Protein AF-X1LEY4-F1 (afdb_monomer)

Structure (mmCIF, N/CA/C/O backbone):
data_AF-X1LEY4-F1
#
_entry.id   AF-X1LEY4-F1
#
loop_
_atom_site.group_PDB
_atom_site.id
_atom_site.type_symbol
_atom_site.label_atom_id
_atom_site.label_alt_id
_atom_site.label_comp_id
_atom_site.label_asym_id
_atom_site.label_entity_id
_atom_site.label_seq_id
_atom_site.pdbx_PDB_ins_code
_atom_site.Cartn_x
_atom_site.Cartn_y
_atom_site.Cartn_z
_atom_site.occupancy
_atom_site.B_iso_or_equiv
_atom_site.auth_seq_id
_atom_site.auth_comp_id
_atom_site.auth_asym_id
_atom_site.auth_atom_id
_atom_site.pdbx_PDB_model_num
ATOM 1 N N . GLN A 1 1 ? -0.608 -16.534 -5.807 1.00 87.25 1 GLN A N 1
ATOM 2 C CA . GLN A 1 1 ? 0.686 -16.597 -5.087 1.00 87.25 1 GLN A CA 1
ATOM 3 C C . GLN A 1 1 ? 0.538 -15.988 -3.692 1.00 87.25 1 GLN A C 1
ATOM 5 O O . GLN A 1 1 ? -0.423 -15.260 -3.462 1.00 87.25 1 GLN A O 1
ATOM 10 N N . LYS A 1 2 ? 1.450 -16.298 -2.762 1.00 91.75 2 LYS A N 1
ATOM 11 C CA . LYS A 1 2 ? 1.625 -15.595 -1.477 1.00 91.75 2 LYS A CA 1
ATOM 12 C C . LYS A 1 2 ? 3.107 -15.234 -1.323 1.00 91.75 2 LYS A C 1
ATOM 14 O O . LYS A 1 2 ? 3.947 -15.965 -1.837 1.00 91.75 2 LYS A O 1
ATOM 19 N N . GLY A 1 3 ? 3.410 -14.144 -0.625 1.00 95.44 3 GLY A N 1
ATOM 20 C CA . GLY A 1 3 ? 4.779 -13.671 -0.417 1.00 95.44 3 GLY A CA 1
ATOM 21 C C . GLY A 1 3 ? 4.852 -12.557 0.624 1.00 95.44 3 GLY A C 1
ATOM 22 O O . GLY A 1 3 ? 3.819 -12.061 1.082 1.00 95.44 3 GLY A O 1
ATOM 23 N N . ARG A 1 4 ? 6.071 -12.190 1.029 1.00 96.69 4 ARG A N 1
ATOM 24 C CA . ARG A 1 4 ? 6.307 -11.038 1.913 1.00 96.69 4 ARG A CA 1
ATOM 25 C C . ARG A 1 4 ? 6.129 -9.742 1.113 1.00 96.69 4 ARG A C 1
ATOM 27 O O . ARG A 1 4 ? 6.448 -9.718 -0.071 1.00 96.69 4 ARG A O 1
ATOM 34 N N . GLY A 1 5 ? 5.639 -8.683 1.762 1.00 96.50 5 GLY A N 1
ATOM 35 C CA . GLY A 1 5 ? 5.511 -7.354 1.143 1.00 96.50 5 GLY A CA 1
ATOM 36 C C . GLY A 1 5 ? 6.842 -6.841 0.582 1.00 96.50 5 GLY A C 1
ATOM 37 O O . GLY A 1 5 ? 7.905 -7.214 1.099 1.00 96.50 5 GLY A O 1
ATOM 38 N N . GLY A 1 6 ? 6.754 -6.028 -0.471 1.00 97.38 6 GLY A N 1
ATOM 39 C CA . GLY A 1 6 ? 7.855 -5.706 -1.382 1.00 97.38 6 GLY A CA 1
ATOM 40 C C . GLY A 1 6 ? 7.818 -6.588 -2.627 1.00 97.38 6 GLY A C 1
ATOM 41 O O . GLY A 1 6 ? 8.673 -7.462 -2.786 1.00 97.38 6 GLY A O 1
ATOM 42 N N . PHE A 1 7 ? 6.795 -6.404 -3.468 1.00 98.25 7 PHE A N 1
ATOM 43 C CA . PHE A 1 7 ? 6.654 -7.120 -4.738 1.00 98.25 7 PHE A CA 1
ATOM 44 C C . PHE A 1 7 ? 7.292 -6.318 -5.865 1.00 98.25 7 PHE A C 1
ATOM 46 O O . PHE A 1 7 ? 6.976 -5.144 -6.003 1.00 98.25 7 PHE A O 1
ATOM 53 N N . GLY A 1 8 ? 8.158 -6.927 -6.670 1.00 97.44 8 GLY A N 1
ATOM 54 C CA . GLY A 1 8 ? 8.841 -6.207 -7.745 1.00 97.44 8 GLY A CA 1
ATOM 55 C C . GLY A 1 8 ? 9.944 -7.007 -8.423 1.00 97.44 8 GLY A C 1
ATOM 56 O O . GLY A 1 8 ? 10.014 -8.229 -8.258 1.00 97.44 8 GLY A O 1
ATOM 57 N N . THR A 1 9 ? 10.820 -6.309 -9.143 1.00 96.69 9 THR A N 1
ATOM 58 C CA . THR A 1 9 ? 11.990 -6.883 -9.825 1.00 96.69 9 THR A CA 1
ATOM 59 C C . THR A 1 9 ? 13.300 -6.378 -9.237 1.00 96.69 9 THR A C 1
ATOM 61 O O . THR A 1 9 ? 13.441 -5.211 -8.859 1.00 96.69 9 THR A O 1
ATOM 64 N N . GLU A 1 10 ? 14.280 -7.278 -9.162 1.00 93.44 10 GLU A N 1
ATOM 65 C CA . GLU A 1 10 ? 15.652 -6.925 -8.802 1.00 93.44 10 GLU A CA 1
ATOM 66 C C . GLU A 1 10 ? 16.206 -5.856 -9.758 1.00 93.44 10 GLU A C 1
ATOM 68 O O . GLU A 1 10 ? 15.931 -5.874 -10.956 1.00 93.44 10 GLU A O 1
ATOM 73 N N . GLY A 1 11 ? 16.975 -4.910 -9.216 1.00 91.12 11 GLY A N 1
ATOM 74 C CA . GLY A 1 11 ? 17.524 -3.783 -9.973 1.00 91.12 11 GLY A CA 1
ATOM 75 C C . GLY A 1 11 ? 16.651 -2.525 -9.975 1.00 91.12 11 GLY A C 1
ATOM 76 O O . GLY A 1 11 ? 17.148 -1.470 -10.362 1.00 91.12 11 GLY A O 1
ATOM 77 N N . THR A 1 12 ? 15.407 -2.589 -9.483 1.00 92.44 12 THR A N 1
ATOM 78 C CA . THR A 1 12 ? 14.590 -1.385 -9.260 1.00 92.44 12 THR A CA 1
ATOM 79 C C . THR A 1 12 ? 15.239 -0.507 -8.174 1.00 92.44 12 THR A C 1
ATOM 81 O O . THR A 1 12 ? 15.417 -0.978 -7.044 1.00 92.44 12 THR A O 1
ATOM 84 N N . PRO A 1 13 ? 15.631 0.749 -8.468 1.00 92.12 13 PRO A N 1
ATOM 85 C CA . PRO A 1 13 ? 16.310 1.608 -7.499 1.00 92.12 13 PRO A CA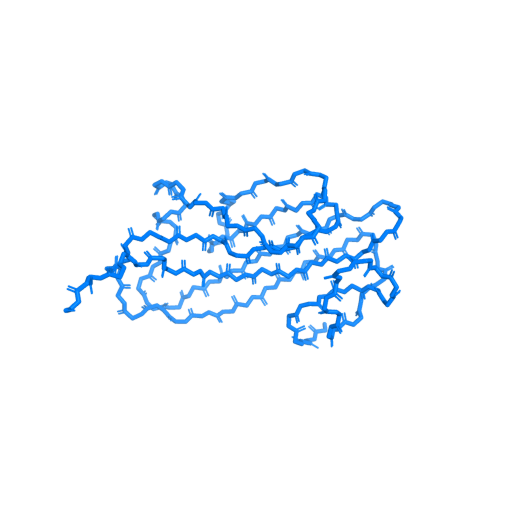 1
ATOM 86 C C . PRO A 1 13 ? 15.486 1.820 -6.225 1.00 92.12 13 PRO A C 1
ATOM 88 O O . PRO A 1 13 ? 14.277 2.012 -6.283 1.00 92.12 13 PRO A O 1
ATOM 91 N N . SER A 1 14 ? 16.142 1.784 -5.061 1.00 93.38 14 SER A N 1
ATOM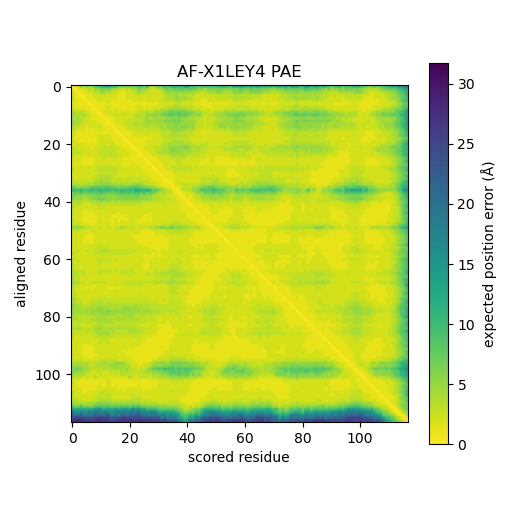 92 C CA . SER A 1 14 ? 15.520 1.955 -3.732 1.00 93.38 14 SER A CA 1
ATOM 93 C C . SER A 1 14 ? 14.450 0.919 -3.341 1.00 93.38 14 SER A C 1
ATOM 95 O O . SER A 1 14 ? 13.898 0.998 -2.238 1.00 93.38 14 SER A O 1
ATOM 97 N N . ALA A 1 15 ? 14.158 -0.067 -4.191 1.00 95.12 15 ALA A N 1
ATOM 98 C CA . ALA A 1 15 ? 13.191 -1.115 -3.904 1.00 95.12 15 ALA A CA 1
ATOM 99 C C . ALA A 1 15 ? 13.751 -2.147 -2.915 1.00 95.12 15 ALA A C 1
ATOM 101 O O . ALA A 1 15 ? 14.881 -2.620 -3.036 1.00 95.12 15 ALA A O 1
ATOM 102 N N . VAL A 1 16 ? 12.920 -2.564 -1.957 1.00 96.12 16 VAL A N 1
ATOM 103 C CA . VAL A 1 16 ? 13.222 -3.687 -1.057 1.00 96.12 16 VAL A CA 1
ATOM 104 C C . VAL A 1 16 ? 12.431 -4.901 -1.532 1.00 96.12 16 VAL A C 1
ATOM 106 O O . VAL A 1 16 ? 11.419 -5.283 -0.943 1.00 96.12 16 VAL A O 1
ATOM 109 N N . VAL A 1 17 ? 12.868 -5.495 -2.643 1.00 97.19 17 VAL A N 1
ATOM 110 C CA . VAL A 1 17 ? 12.175 -6.636 -3.259 1.00 97.19 17 VAL A CA 1
ATOM 111 C C . VAL A 1 17 ? 12.327 -7.877 -2.383 1.00 97.19 17 VAL A C 1
ATOM 113 O O . VAL A 1 17 ? 13.430 -8.342 -2.104 1.00 97.19 17 VAL A O 1
ATOM 116 N N . ARG A 1 18 ? 11.196 -8.423 -1.929 1.00 97.50 18 ARG A N 1
ATOM 117 C CA . ARG A 1 18 ? 11.125 -9.666 -1.140 1.00 97.50 18 ARG A CA 1
ATOM 118 C C . ARG A 1 18 ? 10.296 -10.751 -1.809 1.00 97.50 18 ARG A C 1
ATOM 120 O O . ARG A 1 18 ? 10.404 -11.912 -1.418 1.00 97.50 18 ARG A O 1
ATOM 127 N N . THR A 1 19 ? 9.460 -10.378 -2.772 1.00 97.94 19 THR A N 1
ATOM 128 C CA . THR A 1 19 ? 8.703 -11.315 -3.597 1.00 97.94 19 THR A CA 1
ATOM 129 C C . THR A 1 19 ? 8.779 -10.869 -5.048 1.00 97.94 19 THR A C 1
ATOM 131 O O . THR A 1 19 ? 8.474 -9.724 -5.358 1.00 97.94 19 THR A O 1
ATOM 134 N N . GLU A 1 20 ? 9.170 -11.763 -5.948 1.00 97.25 20 GLU A N 1
ATOM 135 C CA . GLU A 1 20 ? 9.244 -11.412 -7.363 1.00 97.25 20 GLU A CA 1
ATOM 136 C C . GLU A 1 20 ? 7.844 -11.310 -7.990 1.00 97.25 20 GLU A C 1
ATOM 138 O O . GLU A 1 20 ? 6.984 -12.175 -7.781 1.00 97.25 20 GLU A O 1
ATOM 143 N N . TRP A 1 21 ? 7.649 -10.260 -8.786 1.00 96.50 21 TRP A N 1
ATOM 144 C CA . TRP A 1 21 ? 6.550 -10.101 -9.736 1.00 96.50 21 TRP A CA 1
ATOM 145 C C . TRP A 1 21 ? 7.082 -9.398 -10.991 1.00 96.50 21 TRP A C 1
ATOM 147 O O . TRP A 1 21 ? 7.835 -8.443 -10.863 1.00 96.50 21 TRP A O 1
ATOM 157 N N . LYS A 1 22 ? 6.701 -9.896 -12.178 1.00 94.81 22 LYS A N 1
ATOM 158 C CA . LYS A 1 22 ? 7.179 -9.446 -13.505 1.00 94.81 22 LYS A CA 1
ATOM 159 C C . LYS A 1 22 ? 6.050 -9.139 -14.505 1.00 94.81 22 LYS A C 1
ATOM 161 O O . LYS A 1 22 ? 6.289 -9.038 -15.702 1.00 94.81 22 LYS A O 1
ATOM 166 N N . GLY A 1 23 ? 4.796 -9.113 -14.049 1.00 95.50 23 GLY A N 1
ATOM 167 C CA . GLY A 1 23 ? 3.631 -8.897 -14.921 1.00 95.50 23 GLY A CA 1
ATOM 168 C C . GLY A 1 23 ? 3.347 -7.414 -15.163 1.00 95.50 23 GLY A C 1
ATOM 169 O O . GLY A 1 23 ? 3.908 -6.572 -14.478 1.00 95.50 23 GLY A O 1
ATOM 170 N N . SER A 1 24 ? 2.438 -7.090 -16.085 1.00 96.38 24 SER A N 1
ATOM 171 C CA . SER A 1 24 ? 1.956 -5.708 -16.273 1.00 96.38 24 SER A CA 1
ATOM 172 C C . SER A 1 24 ? 1.034 -5.244 -15.146 1.00 96.38 24 SER A C 1
ATOM 174 O O . SER A 1 24 ? 0.908 -4.059 -14.884 1.00 96.38 24 SER A O 1
ATOM 176 N N . ASP A 1 25 ? 0.384 -6.178 -14.456 1.00 97.75 25 ASP A N 1
ATOM 177 C CA . ASP A 1 25 ? -0.578 -5.881 -13.402 1.00 97.75 25 ASP A CA 1
ATOM 178 C C . ASP A 1 25 ? -0.365 -6.804 -12.207 1.00 97.75 25 ASP A C 1
ATOM 180 O O . ASP A 1 25 ? -0.067 -7.998 -12.356 1.00 97.75 25 ASP A O 1
ATOM 184 N N . ILE A 1 26 ? -0.561 -6.261 -11.007 1.00 97.94 26 ILE A N 1
ATOM 185 C CA . ILE A 1 26 ? -0.646 -7.057 -9.786 1.00 97.94 26 ILE A CA 1
ATOM 186 C C . ILE A 1 26 ? -1.762 -6.578 -8.884 1.00 97.94 26 ILE A C 1
ATOM 188 O O . ILE A 1 26 ? -1.909 -5.394 -8.608 1.00 97.94 26 ILE A O 1
ATOM 192 N N . TRP A 1 27 ? -2.508 -7.546 -8.364 1.00 98.38 27 TRP A N 1
ATOM 193 C CA . TRP A 1 27 ? -3.421 -7.353 -7.252 1.00 98.38 27 TRP A CA 1
ATOM 194 C C . TRP A 1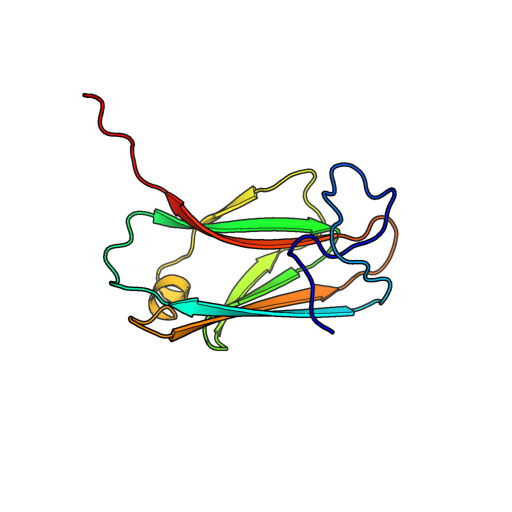 27 ? -2.844 -8.022 -6.011 1.00 98.38 27 TRP A C 1
ATOM 196 O O . TRP A 1 27 ? -2.643 -9.240 -5.979 1.00 98.38 27 TRP A O 1
ATOM 206 N N . LEU A 1 28 ? -2.610 -7.230 -4.969 1.00 98.44 28 LEU A N 1
ATOM 207 C CA . LEU A 1 28 ? -2.209 -7.706 -3.651 1.00 98.44 28 LEU A CA 1
ATOM 208 C C . LEU A 1 28 ? -3.349 -7.504 -2.662 1.00 98.44 28 LEU A C 1
ATOM 210 O O . LEU A 1 28 ? -4.101 -6.537 -2.742 1.00 98.44 28 LEU A O 1
ATOM 214 N N . ARG A 1 29 ? -3.457 -8.408 -1.688 1.00 97.75 29 ARG A N 1
ATOM 215 C CA . ARG A 1 29 ? -4.376 -8.250 -0.560 1.00 97.75 29 ARG A CA 1
ATOM 216 C C . ARG A 1 29 ? -3.803 -8.842 0.716 1.00 97.75 29 ARG A C 1
ATOM 218 O O . ARG A 1 29 ? -3.171 -9.900 0.679 1.00 97.75 29 ARG A O 1
ATOM 225 N N . ARG A 1 30 ? -4.102 -8.215 1.852 1.00 97.25 30 ARG A N 1
ATOM 226 C CA . ARG A 1 30 ? -3.909 -8.802 3.182 1.00 97.25 30 ARG A CA 1
ATOM 227 C C . ARG A 1 30 ? -5.100 -8.506 4.079 1.00 97.25 30 ARG A C 1
ATOM 229 O O . ARG A 1 30 ? -5.688 -7.428 4.020 1.00 97.25 30 ARG A O 1
ATOM 236 N N . THR A 1 31 ? -5.386 -9.447 4.964 1.00 97.94 31 THR A N 1
ATOM 237 C CA . THR A 1 31 ? -6.315 -9.236 6.072 1.00 97.94 31 THR A CA 1
ATOM 238 C C . THR A 1 31 ? -5.541 -8.791 7.310 1.00 97.94 31 THR A C 1
ATOM 240 O O . THR A 1 31 ? -4.406 -9.227 7.524 1.00 97.94 31 THR A O 1
ATOM 243 N N . PHE A 1 32 ? -6.132 -7.913 8.116 1.00 96.94 32 PHE A N 1
ATOM 244 C CA . PHE A 1 32 ? -5.602 -7.498 9.413 1.00 96.94 32 PHE A CA 1
ATOM 245 C C . PHE A 1 32 ? -6.737 -7.263 10.412 1.00 96.94 32 PHE A C 1
ATOM 247 O O . PHE A 1 32 ? -7.855 -6.933 10.024 1.00 96.94 32 PHE A O 1
ATOM 254 N N . GLU A 1 33 ? -6.441 -7.417 11.699 1.00 97.56 33 GLU A N 1
ATOM 255 C CA . GLU A 1 33 ? -7.394 -7.176 12.783 1.00 97.56 33 GLU A CA 1
ATOM 256 C C . GLU A 1 33 ? -7.164 -5.795 13.401 1.00 97.56 33 GLU A C 1
ATOM 258 O O . GLU A 1 33 ? -6.043 -5.458 13.790 1.00 97.56 33 GLU A O 1
ATOM 263 N N . LEU A 1 34 ? -8.232 -5.004 13.522 1.00 96.50 34 LEU A N 1
ATOM 264 C CA . LEU A 1 34 ? -8.214 -3.698 14.176 1.00 96.50 34 LEU A CA 1
ATOM 265 C C . LEU A 1 34 ? -8.956 -3.777 15.517 1.00 96.50 34 LEU A C 1
ATOM 267 O O . LEU A 1 34 ? -10.174 -3.936 15.552 1.00 96.50 34 LEU A O 1
ATOM 271 N N . LYS A 1 35 ? -8.229 -3.645 16.633 1.00 93.88 35 LYS A N 1
ATOM 272 C CA . LYS A 1 35 ? -8.790 -3.831 17.988 1.00 93.88 35 LYS A CA 1
ATOM 273 C C . LYS A 1 35 ? -9.819 -2.768 18.380 1.00 93.88 35 LYS A C 1
ATOM 275 O O . LYS A 1 35 ? -10.790 -3.074 19.060 1.00 93.88 35 LYS A O 1
ATOM 280 N N . ASN A 1 36 ? -9.593 -1.520 17.985 1.00 92.12 36 ASN A N 1
ATOM 281 C CA . ASN A 1 36 ? -10.506 -0.403 18.199 1.00 92.12 36 ASN A CA 1
ATOM 282 C C . ASN A 1 36 ? -10.269 0.667 17.122 1.00 92.12 36 ASN A C 1
ATOM 284 O O . ASN A 1 36 ? -9.300 0.596 16.371 1.00 92.12 36 ASN A O 1
ATOM 288 N N . LYS A 1 37 ? -11.157 1.660 17.048 1.00 87.06 37 LYS A N 1
ATOM 289 C CA . LYS A 1 37 ? -11.075 2.772 16.089 1.00 87.06 37 LYS A CA 1
ATOM 290 C C . LYS A 1 37 ? -10.475 4.057 16.669 1.00 87.06 37 LYS A C 1
ATOM 292 O O . LYS A 1 37 ? -10.646 5.114 16.074 1.00 87.06 37 LYS A O 1
ATOM 297 N N . ALA A 1 38 ? -9.779 3.988 17.803 1.00 89.69 38 ALA A N 1
ATOM 298 C CA . ALA A 1 38 ? -9.097 5.143 18.386 1.00 89.69 38 ALA A CA 1
ATOM 299 C C . ALA A 1 38 ? -7.757 5.399 17.667 1.00 89.69 38 ALA A C 1
ATOM 301 O O . ALA A 1 38 ? -6.689 5.325 18.272 1.00 89.69 38 ALA A O 1
ATOM 302 N N . LEU A 1 39 ? -7.834 5.620 16.353 1.00 90.69 39 LEU A N 1
ATOM 303 C CA . LEU A 1 39 ? -6.703 5.975 15.499 1.00 90.69 39 LEU A CA 1
ATOM 304 C C . LEU A 1 39 ? -6.490 7.488 15.591 1.00 90.69 39 LEU A C 1
ATOM 306 O O . LEU A 1 39 ? -7.461 8.243 15.552 1.00 90.69 39 LEU A O 1
ATOM 310 N N . SER A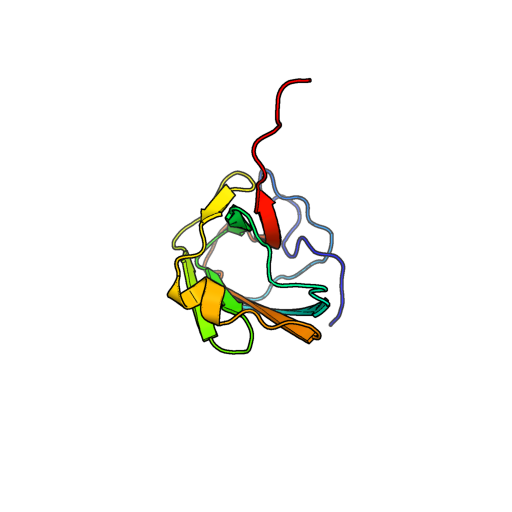 1 40 ? -5.239 7.920 15.730 1.00 92.69 40 SER A N 1
ATOM 311 C CA . SER A 1 40 ? -4.896 9.341 15.821 1.00 92.69 40 SER A CA 1
ATOM 312 C C . SER A 1 40 ? -4.804 9.956 14.429 1.00 92.69 40 SER A C 1
ATOM 314 O O . SER A 1 40 ? -5.562 10.864 14.085 1.00 92.69 40 SER A O 1
ATOM 316 N N . GLN A 1 41 ? -3.909 9.424 13.600 1.00 93.81 41 GLN A N 1
ATOM 317 C CA . GLN A 1 41 ? -3.687 9.880 12.235 1.00 93.81 41 GLN A CA 1
ATOM 318 C C . GLN A 1 41 ? -3.382 8.658 11.364 1.00 93.81 41 GLN A C 1
ATOM 320 O O . GLN A 1 41 ? -2.215 8.379 11.076 1.00 93.81 41 GLN A O 1
ATOM 325 N N . PRO A 1 42 ? -4.409 7.894 10.949 1.00 95.69 42 PRO A N 1
ATOM 326 C CA . PRO A 1 42 ? -4.201 6.731 10.104 1.00 95.69 42 PRO A CA 1
ATOM 327 C C . PRO A 1 42 ? -3.768 7.146 8.693 1.00 95.69 42 PRO A C 1
ATOM 329 O O . PRO A 1 42 ? -4.383 8.010 8.060 1.00 95.69 42 PRO A O 1
ATOM 332 N N . GLN A 1 43 ? -2.713 6.508 8.192 1.00 97.94 43 GLN A N 1
ATOM 333 C CA . GLN A 1 43 ? -2.101 6.794 6.894 1.00 97.94 43 GLN A CA 1
ATOM 334 C C . GLN A 1 43 ? -1.720 5.495 6.183 1.00 97.94 43 GLN A C 1
ATOM 336 O O . GLN A 1 43 ? -1.467 4.467 6.817 1.00 97.94 43 GLN A O 1
ATOM 341 N N . LEU A 1 44 ? -1.641 5.545 4.857 1.00 98.19 44 LEU A N 1
ATOM 342 C CA . LEU A 1 44 ? -0.908 4.539 4.102 1.00 98.19 44 LEU A CA 1
ATOM 343 C C . LEU A 1 44 ? 0.582 4.820 4.232 1.00 98.19 44 LEU A C 1
ATOM 345 O O . LEU A 1 44 ? 0.996 5.966 4.099 1.00 98.19 44 LEU A O 1
ATOM 349 N N . LEU A 1 45 ? 1.371 3.773 4.437 1.00 98.31 45 LEU A N 1
ATOM 350 C CA . LEU A 1 45 ? 2.805 3.790 4.180 1.00 98.31 45 LEU A CA 1
ATOM 351 C C . LEU A 1 45 ? 3.028 2.974 2.909 1.00 98.31 45 LEU A C 1
ATOM 353 O O . LEU A 1 45 ? 2.803 1.762 2.923 1.00 98.31 45 LEU A O 1
ATOM 357 N N . ILE A 1 46 ? 3.391 3.632 1.812 1.00 98.56 46 ILE A N 1
ATOM 358 C CA . ILE A 1 46 ? 3.407 3.026 0.476 1.00 98.56 46 ILE A CA 1
ATOM 359 C C . ILE A 1 46 ? 4.670 3.405 -0.291 1.00 98.56 46 ILE A C 1
ATOM 361 O O . ILE A 1 46 ? 5.134 4.537 -0.208 1.00 98.56 46 ILE A O 1
ATOM 365 N N . HIS A 1 47 ? 5.219 2.450 -1.031 1.00 98.44 47 HIS A N 1
ATOM 366 C CA . HIS A 1 47 ? 6.248 2.674 -2.040 1.00 98.44 47 HIS A CA 1
ATOM 367 C C . HIS A 1 47 ? 5.802 1.933 -3.297 1.00 98.44 47 HIS A C 1
ATOM 369 O O . HIS A 1 47 ? 5.535 0.729 -3.245 1.00 98.44 47 HIS A O 1
ATOM 375 N N . HIS A 1 48 ? 5.655 2.673 -4.389 1.00 98.06 48 HIS A N 1
ATOM 376 C CA . HIS A 1 48 ? 5.161 2.163 -5.658 1.00 98.06 48 HIS A CA 1
ATOM 377 C C . HIS A 1 48 ? 6.027 2.680 -6.804 1.00 98.06 48 HIS A C 1
ATOM 379 O O . HIS A 1 48 ? 6.507 3.812 -6.761 1.00 98.06 48 HIS A O 1
ATOM 385 N N . ASP A 1 49 ? 6.217 1.835 -7.805 1.00 95.62 49 ASP A N 1
ATOM 386 C CA . ASP A 1 49 ? 6.821 2.183 -9.080 1.00 95.62 49 ASP A CA 1
ATOM 387 C C . ASP A 1 49 ? 5.759 1.958 -10.160 1.00 95.62 49 ASP A C 1
ATOM 389 O O . ASP A 1 49 ? 5.418 0.810 -10.465 1.00 95.62 49 ASP A O 1
ATOM 393 N N . GLU A 1 50 ? 5.211 3.080 -10.635 1.00 94.94 50 GLU A N 1
ATOM 394 C CA . GLU A 1 50 ? 3.971 3.265 -11.402 1.00 94.94 50 GLU A CA 1
ATOM 395 C C . GLU A 1 50 ? 2.641 3.284 -10.621 1.00 94.94 50 GLU A C 1
ATOM 397 O O . GLU A 1 50 ? 2.591 3.215 -9.388 1.00 94.94 50 GLU A O 1
ATOM 402 N N . ASP A 1 51 ? 1.553 3.503 -11.368 1.00 97.81 51 ASP A N 1
ATOM 403 C CA . ASP A 1 51 ? 0.234 3.851 -10.864 1.00 97.81 51 ASP A CA 1
ATOM 404 C C . ASP A 1 51 ? -0.323 2.769 -9.932 1.00 97.81 51 ASP A C 1
ATOM 406 O O . ASP A 1 51 ? -0.366 1.579 -10.266 1.00 97.81 51 ASP A O 1
ATOM 410 N N . ALA A 1 52 ? -0.835 3.205 -8.781 1.00 98.50 52 ALA A N 1
ATOM 411 C CA . ALA A 1 52 ? -1.390 2.332 -7.761 1.00 98.50 52 ALA A CA 1
ATOM 412 C C . ALA A 1 52 ? -2.771 2.791 -7.273 1.00 98.50 52 ALA A C 1
ATOM 414 O O . ALA A 1 52 ? -3.010 3.962 -6.970 1.00 98.50 52 ALA A O 1
ATOM 415 N N . GLU A 1 53 ? -3.679 1.832 -7.103 1.00 98.81 53 GLU A N 1
ATOM 416 C CA . GLU A 1 53 ? -4.996 2.034 -6.505 1.00 98.81 53 GLU A CA 1
ATOM 417 C C . GLU A 1 53 ? -5.116 1.216 -5.220 1.00 98.81 53 GLU A C 1
ATOM 419 O O . GLU A 1 53 ? -4.991 -0.010 -5.231 1.00 98.81 53 GLU A O 1
ATOM 424 N N . VAL A 1 54 ? -5.382 1.883 -4.095 1.00 98.75 54 VAL A N 1
ATOM 425 C CA . VAL A 1 54 ? -5.446 1.242 -2.774 1.00 98.75 54 VAL A CA 1
ATOM 426 C C . VAL A 1 54 ? -6.884 1.185 -2.278 1.00 98.75 54 VAL A C 1
ATOM 428 O O . VAL A 1 54 ? -7.638 2.157 -2.360 1.00 98.75 54 VAL 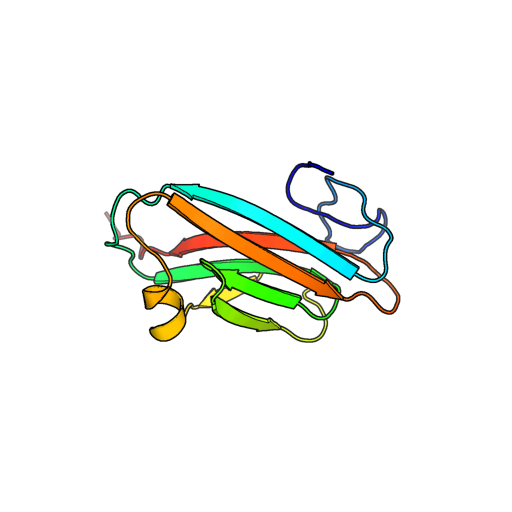A O 1
ATOM 431 N N . TYR A 1 55 ? -7.254 0.039 -1.712 1.00 98.69 55 TYR A N 1
ATOM 432 C CA . TYR A 1 55 ? -8.602 -0.286 -1.277 1.00 98.69 55 TYR A CA 1
ATOM 433 C C . TYR A 1 55 ? -8.621 -0.772 0.174 1.00 98.69 55 TYR A C 1
ATOM 435 O O . TYR A 1 55 ? -7.805 -1.602 0.573 1.00 98.69 55 TYR A O 1
ATOM 443 N N . ILE A 1 56 ? -9.619 -0.338 0.946 1.00 98.25 56 ILE A N 1
ATOM 444 C CA . ILE A 1 56 ? -9.946 -0.905 2.262 1.00 98.25 56 ILE A CA 1
ATOM 445 C C . ILE A 1 56 ? -11.374 -1.433 2.230 1.00 98.25 56 ILE A C 1
ATOM 447 O O . ILE A 1 56 ? -12.308 -0.700 1.911 1.00 98.25 56 ILE A O 1
ATOM 451 N N . ASN A 1 57 ? -11.552 -2.711 2.573 1.00 97.94 57 ASN A N 1
ATOM 452 C CA . ASN A 1 57 ? -12.852 -3.390 2.598 1.00 97.94 57 ASN A CA 1
ATOM 453 C C . ASN A 1 57 ? -13.653 -3.204 1.291 1.00 97.94 57 ASN A C 1
ATOM 455 O O . ASN A 1 57 ? -14.866 -3.017 1.317 1.00 97.94 57 ASN A O 1
ATOM 459 N N . GLY A 1 58 ? -12.956 -3.225 0.148 1.00 97.62 58 GLY A N 1
ATOM 460 C CA . GLY A 1 58 ? -13.541 -3.043 -1.186 1.00 97.62 58 GLY A CA 1
ATOM 461 C C . GLY A 1 58 ? -13.799 -1.587 -1.589 1.00 97.62 58 GLY A C 1
ATOM 462 O O . GLY A 1 58 ? -14.183 -1.334 -2.726 1.00 97.62 58 GLY A O 1
ATOM 463 N N . ARG A 1 59 ? -13.564 -0.613 -0.701 1.00 97.81 59 ARG A N 1
ATOM 464 C CA . ARG A 1 59 ? -13.680 0.812 -1.018 1.00 97.81 59 ARG A CA 1
ATOM 465 C C . ARG A 1 59 ? -12.338 1.359 -1.485 1.00 97.81 59 ARG A C 1
ATOM 467 O O . ARG A 1 59 ? -11.361 1.231 -0.756 1.00 97.81 59 ARG A O 1
ATOM 474 N N . LEU A 1 60 ? -12.312 2.014 -2.643 1.00 98.00 60 LEU A N 1
ATOM 475 C CA . LEU A 1 60 ? -11.154 2.784 -3.097 1.00 98.00 60 LEU A CA 1
ATOM 476 C C . LEU A 1 60 ? -10.879 3.937 -2.119 1.00 98.00 60 LEU A C 1
ATOM 478 O O . LEU A 1 60 ? -11.788 4.719 -1.818 1.00 98.00 60 LEU A O 1
ATOM 482 N N . ILE A 1 61 ? -9.642 4.025 -1.634 1.00 97.69 61 ILE A N 1
ATOM 483 C CA . ILE A 1 61 ? -9.204 5.029 -0.654 1.00 97.69 61 ILE A CA 1
ATOM 484 C C . ILE A 1 61 ? -8.055 5.914 -1.141 1.00 97.69 61 ILE A C 1
ATOM 486 O O . ILE A 1 61 ? -7.868 6.989 -0.584 1.00 97.69 61 ILE A O 1
ATOM 490 N N . ALA A 1 62 ? -7.303 5.490 -2.159 1.00 97.94 62 ALA A N 1
ATOM 491 C CA . ALA A 1 62 ? -6.251 6.294 -2.772 1.00 97.94 62 ALA A CA 1
ATOM 492 C C . ALA A 1 62 ? -6.040 5.880 -4.232 1.00 97.94 62 ALA A C 1
ATOM 494 O O . ALA A 1 62 ? -6.120 4.692 -4.553 1.00 97.94 62 ALA A O 1
ATOM 495 N N . LYS A 1 63 ? -5.746 6.868 -5.079 1.00 98.19 63 LYS A N 1
ATOM 496 C CA . LYS A 1 63 ? -5.163 6.696 -6.411 1.00 98.19 63 LYS A CA 1
ATOM 497 C C . LYS A 1 63 ? -3.849 7.460 -6.430 1.00 98.19 63 LYS A C 1
ATOM 499 O O . LYS A 1 63 ? -3.836 8.625 -6.034 1.00 98.19 63 LYS A O 1
ATOM 504 N N . LEU A 1 64 ? -2.778 6.792 -6.820 1.00 98.00 64 LEU A N 1
ATOM 505 C CA . LEU A 1 64 ? -1.430 7.338 -6.877 1.00 98.00 64 LEU A CA 1
ATOM 506 C C . LEU A 1 64 ? -0.924 7.141 -8.299 1.00 98.00 64 LEU A C 1
ATOM 508 O O . LEU A 1 64 ? -1.063 6.048 -8.840 1.00 98.00 64 LEU A O 1
ATOM 512 N N . GLU A 1 65 ? -0.380 8.195 -8.890 1.00 97.25 65 GLU A N 1
ATOM 513 C CA . GLU A 1 65 ? 0.134 8.186 -10.260 1.00 97.25 65 GLU A CA 1
ATOM 514 C C . GLU A 1 65 ? 1.662 8.276 -10.243 1.00 97.25 65 GLU A C 1
ATOM 516 O O . GLU A 1 65 ? 2.246 8.869 -9.329 1.00 97.25 65 GLU A O 1
ATOM 521 N N . GLY A 1 66 ? 2.310 7.704 -11.257 1.00 95.94 66 GLY A N 1
ATOM 522 C CA . GLY A 1 66 ? 3.768 7.702 -11.364 1.00 95.94 66 GLY A CA 1
ATOM 523 C C . GLY A 1 66 ? 4.432 6.850 -10.281 1.00 95.94 66 GLY A C 1
ATOM 524 O O . GLY A 1 66 ? 3.898 5.825 -9.879 1.00 95.94 66 GLY A O 1
ATOM 525 N N . TYR A 1 67 ? 5.611 7.248 -9.809 1.00 96.69 67 TYR A N 1
ATOM 526 C CA . TYR A 1 67 ? 6.423 6.446 -8.890 1.00 96.69 67 TYR A CA 1
ATOM 527 C C . TYR A 1 67 ? 6.908 7.254 -7.683 1.00 96.69 67 TYR A C 1
ATOM 529 O O . TYR A 1 67 ? 7.005 8.483 -7.724 1.00 96.69 67 TYR A O 1
ATOM 537 N N . THR A 1 68 ? 7.278 6.552 -6.612 1.00 97.56 68 THR A N 1
ATOM 538 C CA . THR A 1 68 ? 8.010 7.118 -5.474 1.00 97.56 68 THR A CA 1
ATOM 539 C C . THR A 1 68 ? 9.412 6.526 -5.399 1.00 97.56 68 THR A C 1
ATOM 541 O O . THR A 1 68 ? 9.645 5.391 -5.785 1.00 97.56 68 THR A O 1
ATOM 544 N N . SER A 1 69 ? 10.376 7.296 -4.891 1.00 95.75 69 SER A N 1
ATOM 545 C CA . SER A 1 69 ? 11.761 6.833 -4.701 1.00 95.75 69 SER A CA 1
ATOM 546 C C . SER A 1 69 ? 12.020 6.230 -3.314 1.00 95.75 69 SER A C 1
ATOM 548 O O . SER A 1 69 ? 13.133 5.794 -3.011 1.00 95.75 69 SER A O 1
ATOM 550 N N . SER A 1 70 ? 11.011 6.256 -2.443 1.00 97.44 70 SER A N 1
ATOM 551 C CA . SER A 1 70 ? 11.024 5.721 -1.084 1.00 97.44 70 SER A CA 1
ATOM 552 C C . SER A 1 70 ? 9.589 5.503 -0.589 1.00 97.44 70 SER A C 1
ATOM 554 O O . SER A 1 70 ? 8.617 5.761 -1.308 1.00 97.44 70 SER A O 1
ATOM 556 N N . TYR A 1 71 ? 9.443 5.018 0.647 1.00 98.19 71 TYR A N 1
ATOM 557 C CA . TYR A 1 71 ? 8.137 4.952 1.296 1.00 98.19 71 TYR A CA 1
ATOM 558 C C . TYR A 1 71 ? 7.625 6.352 1.628 1.00 98.19 71 TYR A C 1
ATOM 560 O O . TYR A 1 71 ? 8.267 7.101 2.364 1.00 98.19 71 TYR A O 1
ATOM 568 N N . VAL A 1 72 ? 6.427 6.661 1.145 1.00 98.12 72 VAL A N 1
ATOM 569 C CA . VAL A 1 72 ? 5.702 7.895 1.442 1.00 98.12 72 VAL A CA 1
ATOM 570 C C . VAL A 1 72 ? 4.516 7.614 2.353 1.00 98.12 72 VAL A C 1
ATOM 572 O O . VAL A 1 72 ? 3.981 6.501 2.390 1.00 98.12 72 VAL A O 1
ATOM 575 N N . GLN A 1 73 ? 4.105 8.640 3.093 1.00 98.06 73 GLN A N 1
ATOM 576 C CA . GLN A 1 73 ? 2.904 8.590 3.911 1.00 98.06 73 GLN A CA 1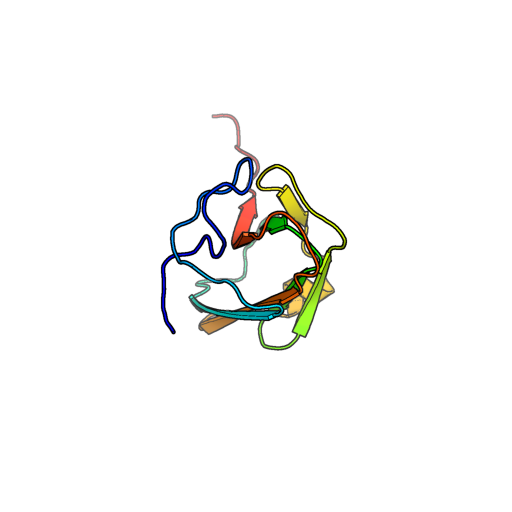
ATOM 577 C C . GLN A 1 73 ? 1.757 9.308 3.199 1.00 98.06 73 GLN A C 1
ATOM 579 O O . GLN A 1 73 ? 1.900 10.460 2.794 1.00 98.06 73 GLN A O 1
ATOM 584 N N . VAL A 1 74 ? 0.618 8.632 3.053 1.00 97.75 74 VAL A N 1
ATOM 585 C CA . VAL A 1 74 ? -0.595 9.201 2.451 1.00 97.75 74 VAL A CA 1
ATOM 586 C C . VAL A 1 74 ? -1.699 9.205 3.495 1.00 97.75 74 VAL A C 1
ATOM 588 O O . VAL A 1 74 ? -2.197 8.150 3.899 1.00 97.75 74 VAL A O 1
ATOM 591 N N . ARG A 1 75 ? -2.084 10.399 3.951 1.00 96.44 75 ARG A N 1
ATOM 592 C CA . ARG A 1 75 ? -3.135 10.566 4.959 1.00 96.44 75 ARG A CA 1
ATOM 593 C C . ARG A 1 75 ? -4.466 10.025 4.439 1.00 96.44 75 ARG A C 1
ATOM 595 O O . ARG A 1 75 ? -4.882 10.352 3.331 1.00 96.44 75 ARG A O 1
ATOM 602 N N . LEU A 1 76 ? -5.160 9.241 5.264 1.00 95.50 76 LEU A N 1
ATOM 603 C CA . LEU A 1 76 ? -6.518 8.811 4.947 1.00 95.50 76 LEU A CA 1
ATOM 604 C C . LEU A 1 76 ? -7.503 9.949 5.228 1.00 95.50 76 LEU A C 1
ATOM 606 O O . LEU A 1 76 ? -7.584 10.439 6.359 1.00 95.50 76 LEU A O 1
ATOM 610 N N . ASP A 1 77 ? -8.281 10.338 4.220 1.00 93.06 77 ASP A N 1
ATOM 611 C CA . ASP A 1 77 ? -9.408 11.248 4.411 1.00 93.06 77 ASP A CA 1
ATOM 612 C C . ASP A 1 77 ? -10.509 10.592 5.268 1.00 93.06 77 ASP A C 1
ATOM 614 O O . ASP A 1 77 ? -10.497 9.389 5.556 1.00 93.06 77 ASP A O 1
ATOM 618 N N . GLU A 1 78 ? -11.503 11.370 5.693 1.00 92.81 78 GLU A N 1
ATOM 619 C CA . GLU A 1 78 ? -12.569 10.826 6.539 1.00 92.81 78 GLU A CA 1
ATOM 620 C C . GLU A 1 78 ? -13.341 9.681 5.862 1.00 92.81 78 GLU A C 1
ATOM 622 O O . GLU A 1 78 ? -13.836 8.760 6.517 1.00 92.81 78 GLU A O 1
ATOM 627 N N . LYS A 1 79 ? -13.469 9.730 4.533 1.00 90.38 79 LYS A N 1
ATOM 628 C CA . LYS A 1 79 ? -14.188 8.727 3.749 1.00 90.38 79 LYS A CA 1
ATOM 629 C C . LYS A 1 79 ? -13.436 7.393 3.779 1.00 90.38 79 LYS A C 1
ATOM 631 O O . LYS A 1 79 ? -14.067 6.348 3.975 1.00 90.38 79 LYS A O 1
ATOM 636 N N . ALA A 1 80 ? -12.120 7.419 3.642 1.00 92.56 80 ALA A N 1
ATOM 637 C CA . ALA A 1 80 ? -11.235 6.275 3.764 1.00 92.56 80 ALA A CA 1
ATOM 638 C C . ALA A 1 80 ? -11.216 5.733 5.196 1.00 92.56 80 ALA A C 1
ATOM 640 O O . ALA A 1 80 ? -11.376 4.530 5.398 1.00 92.56 80 ALA A O 1
ATOM 641 N N . GLN A 1 81 ? -11.143 6.609 6.201 1.00 94.44 81 GLN A N 1
ATOM 642 C CA . GLN A 1 81 ? -11.196 6.201 7.608 1.00 94.44 81 GLN A CA 1
ATOM 643 C C . GLN A 1 81 ? -12.514 5.499 7.966 1.00 94.44 81 GLN A C 1
ATOM 645 O O . GLN A 1 81 ? -12.511 4.493 8.678 1.00 94.44 81 GLN A O 1
ATOM 650 N N . ARG A 1 82 ? -13.648 5.953 7.410 1.00 95.06 82 ARG A N 1
ATOM 651 C CA . ARG A 1 82 ? -14.950 5.281 7.575 1.00 95.06 82 ARG A CA 1
ATOM 652 C C . ARG A 1 82 ? -14.985 3.863 6.991 1.00 95.06 82 ARG A C 1
ATOM 654 O O . ARG A 1 82 ? -15.835 3.082 7.410 1.00 95.06 82 ARG A O 1
ATOM 661 N N . ALA A 1 83 ? -14.096 3.522 6.053 1.00 96.19 83 ALA A N 1
ATOM 662 C CA . ALA A 1 83 ? -14.019 2.176 5.485 1.00 96.19 83 ALA A CA 1
ATOM 663 C C . ALA A 1 83 ? -13.397 1.158 6.451 1.00 96.19 83 ALA A C 1
ATOM 665 O O . ALA A 1 83 ? -13.696 -0.031 6.342 1.00 96.19 83 ALA A O 1
ATOM 666 N N . LEU A 1 84 ? -12.569 1.597 7.406 1.00 96.94 84 LEU A N 1
ATOM 667 C CA . LEU A 1 84 ? -12.047 0.734 8.466 1.00 96.94 84 LEU A CA 1
ATOM 668 C C . LEU A 1 84 ? -13.190 0.278 9.378 1.00 96.94 84 LEU A C 1
ATOM 670 O O . LEU A 1 84 ? -14.132 1.028 9.632 1.00 96.94 84 LEU A O 1
ATOM 674 N N . LYS A 1 85 ? -13.102 -0.930 9.931 1.00 96.75 85 LYS A N 1
ATOM 675 C CA . LYS A 1 85 ? -14.031 -1.458 10.944 1.00 96.75 85 LYS A CA 1
ATOM 676 C C . LYS A 1 85 ? -13.272 -2.070 12.117 1.00 96.75 85 LYS A C 1
ATOM 678 O O . LYS A 1 85 ? -12.128 -2.467 11.956 1.00 96.75 85 LYS A O 1
ATOM 683 N N . VAL A 1 86 ? -13.880 -2.118 13.302 1.00 97.50 86 VAL A N 1
ATOM 684 C CA . VAL A 1 86 ? -13.322 -2.936 14.394 1.00 97.50 86 VAL A CA 1
ATOM 685 C C . VAL A 1 86 ? -13.409 -4.405 13.973 1.00 97.50 86 VAL A C 1
ATOM 687 O O . VAL A 1 86 ? -14.392 -4.805 13.346 1.00 97.50 86 VAL A O 1
ATOM 690 N N . GLY A 1 87 ? -12.375 -5.182 14.282 1.00 98.06 87 GLY A N 1
ATOM 691 C CA . GLY A 1 87 ? -12.208 -6.558 13.827 1.00 98.06 87 GLY A CA 1
ATOM 692 C C . GLY A 1 87 ? -11.528 -6.647 12.459 1.00 98.06 87 GLY A C 1
ATOM 693 O O . GLY A 1 87 ? -10.625 -5.865 12.141 1.00 98.06 87 GLY A O 1
ATOM 694 N N . SER A 1 88 ? -11.965 -7.613 11.655 1.00 98.31 88 SER A N 1
ATOM 695 C CA . SER A 1 88 ? -11.266 -8.011 10.435 1.00 98.31 88 SER A CA 1
ATOM 696 C C . SER A 1 88 ? -11.416 -6.997 9.306 1.00 98.31 88 SER A C 1
ATOM 698 O O . SER A 1 88 ? -12.528 -6.656 8.912 1.00 98.31 88 SER A O 1
ATOM 700 N N . ASN A 1 89 ? -10.306 -6.543 8.735 1.00 98.31 89 ASN A N 1
ATOM 701 C CA . ASN A 1 89 ? -10.259 -5.632 7.595 1.00 98.31 89 ASN A CA 1
ATOM 702 C C . ASN A 1 89 ? -9.436 -6.237 6.463 1.00 98.31 89 ASN A C 1
ATOM 704 O O . ASN A 1 89 ? -8.466 -6.950 6.707 1.00 98.31 89 ASN A O 1
ATOM 708 N N . CYS A 1 90 ? -9.782 -5.901 5.224 1.00 98.50 90 CYS A N 1
ATOM 709 C CA . CYS A 1 90 ? -9.002 -6.241 4.040 1.00 98.50 90 CYS A CA 1
ATOM 710 C C . CYS A 1 90 ? -8.368 -4.974 3.459 1.00 98.50 90 CYS A C 1
ATOM 712 O O . CYS A 1 90 ? -9.095 -4.052 3.091 1.00 98.50 90 CYS A O 1
ATOM 714 N N . LEU A 1 91 ? -7.039 -4.946 3.366 1.00 98.56 91 LEU A N 1
ATOM 715 C CA . LEU A 1 91 ? -6.285 -3.974 2.575 1.00 98.56 91 LEU A CA 1
ATOM 716 C C . LEU A 1 91 ? -5.924 -4.636 1.246 1.00 98.56 91 LEU A C 1
ATOM 718 O O . LEU A 1 91 ? -5.346 -5.725 1.250 1.00 98.56 91 LEU A O 1
ATOM 722 N N . ALA A 1 92 ? -6.243 -3.986 0.134 1.00 98.69 92 ALA A N 1
ATOM 723 C CA . ALA A 1 92 ? -5.849 -4.425 -1.196 1.00 98.69 92 ALA A CA 1
ATOM 724 C C . ALA A 1 92 ? -5.196 -3.284 -1.978 1.00 98.69 92 ALA A C 1
ATOM 726 O O . ALA A 1 92 ? -5.479 -2.116 -1.724 1.00 98.69 92 ALA A O 1
ATOM 727 N N . VAL A 1 93 ? -4.325 -3.633 -2.918 1.00 98.75 93 VAL A N 1
ATOM 728 C CA . VAL A 1 93 ? -3.731 -2.688 -3.863 1.00 98.75 93 VAL A CA 1
ATOM 729 C C . VAL A 1 93 ? -3.663 -3.319 -5.244 1.00 98.75 93 VAL A C 1
ATOM 731 O O . VAL A 1 93 ? -3.329 -4.499 -5.371 1.00 98.75 93 VAL A O 1
ATOM 734 N N . HIS A 1 94 ? -3.998 -2.530 -6.255 1.00 98.69 94 HIS A N 1
ATOM 735 C CA . HIS A 1 94 ? -3.661 -2.792 -7.647 1.00 98.69 94 HIS A CA 1
ATOM 736 C C . HIS A 1 94 ? -2.500 -1.886 -8.027 1.00 98.69 94 HIS A C 1
ATOM 738 O O . HIS A 1 94 ? -2.526 -0.708 -7.686 1.00 98.69 94 HIS A O 1
ATOM 744 N N . CYS A 1 95 ? -1.484 -2.438 -8.676 1.00 98.31 95 CYS A N 1
ATOM 745 C CA . CYS A 1 95 ? -0.413 -1.665 -9.292 1.00 98.31 95 CYS A CA 1
ATOM 746 C C . CYS A 1 95 ? -0.312 -2.077 -10.760 1.00 98.31 95 CYS A C 1
ATOM 748 O O . CYS A 1 95 ? -0.332 -3.279 -11.067 1.00 98.31 95 CYS A O 1
ATOM 750 N N . ARG A 1 96 ? -0.247 -1.080 -11.641 1.00 97.81 96 ARG A N 1
ATOM 751 C CA . ARG A 1 96 ? -0.130 -1.246 -13.088 1.00 97.81 96 ARG A CA 1
ATOM 752 C C . ARG A 1 96 ? 1.246 -0.755 -13.507 1.00 97.81 96 ARG A C 1
ATOM 754 O O . ARG A 1 96 ? 1.584 0.386 -13.245 1.00 97.81 96 ARG A O 1
ATOM 761 N N . GLN A 1 97 ? 1.991 -1.634 -14.156 1.00 92.56 97 GLN A N 1
ATOM 762 C CA . GLN A 1 97 ? 3.342 -1.432 -14.645 1.00 92.56 97 GLN A CA 1
ATOM 763 C C . GLN A 1 97 ? 3.338 -1.369 -16.179 1.00 92.56 97 GLN A C 1
ATOM 765 O O . GLN A 1 97 ? 2.749 -2.231 -16.840 1.00 92.56 97 GLN A O 1
ATOM 770 N N . THR A 1 98 ? 4.019 -0.376 -16.745 1.00 92.19 98 THR A N 1
ATOM 771 C CA . THR A 1 98 ? 4.165 -0.156 -18.182 1.00 92.19 98 THR A CA 1
ATOM 772 C C . THR A 1 98 ? 5.601 -0.339 -18.644 1.00 92.19 98 THR A C 1
ATOM 774 O O . THR A 1 98 ? 5.819 -1.115 -19.578 1.00 92.19 98 THR A O 1
ATOM 777 N N . ALA A 1 99 ? 6.572 0.331 -18.018 1.00 90.69 99 ALA A N 1
ATOM 778 C CA . ALA A 1 99 ? 7.983 0.199 -18.358 1.00 90.69 99 ALA A CA 1
ATOM 779 C C . ALA A 1 99 ? 8.927 0.634 -17.224 1.00 90.69 99 ALA A C 1
ATOM 781 O O . ALA A 1 99 ? 8.661 1.565 -16.475 1.00 90.69 99 ALA A O 1
ATOM 782 N N . GLY A 1 100 ? 10.132 0.058 -17.218 1.00 91.56 100 GLY A N 1
ATOM 783 C CA . GLY A 1 100 ? 11.215 0.476 -16.331 1.00 91.56 100 GLY A CA 1
ATOM 784 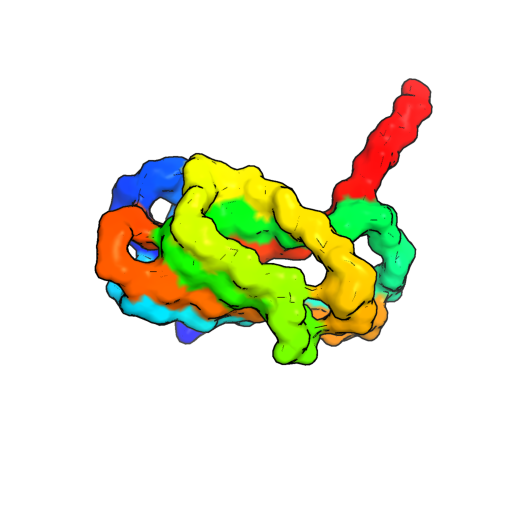C C . GLY A 1 100 ? 11.291 -0.356 -15.055 1.00 91.56 100 GLY A C 1
ATOM 785 O O . GLY A 1 100 ? 11.280 -1.587 -15.117 1.00 91.56 100 GLY A O 1
ATOM 786 N N . GLY A 1 101 ? 11.481 0.326 -13.924 1.00 91.94 101 GLY A N 1
ATOM 787 C CA . GLY A 1 101 ? 11.496 -0.305 -12.609 1.00 91.94 101 GLY A CA 1
ATOM 788 C C . GLY A 1 101 ? 10.108 -0.813 -12.225 1.00 91.94 101 GLY A C 1
ATOM 789 O O . GLY A 1 101 ? 9.107 -0.420 -12.814 1.00 91.94 101 GLY A O 1
ATOM 790 N N . GLN A 1 102 ? 10.047 -1.739 -11.272 1.00 95.88 102 GLN A N 1
ATOM 791 C CA . GLN A 1 102 ? 8.798 -2.378 -10.877 1.00 95.88 102 GLN A CA 1
ATOM 792 C C . GLN A 1 102 ? 8.799 -2.662 -9.383 1.00 95.88 102 GLN A C 1
ATOM 794 O O . GLN A 1 102 ? 9.566 -3.497 -8.892 1.00 95.88 102 GLN A O 1
ATOM 799 N N . TYR A 1 103 ? 7.898 -2.002 -8.656 1.00 98.12 103 TYR A N 1
ATOM 800 C CA . TYR A 1 103 ? 7.773 -2.185 -7.220 1.00 98.12 103 TYR A CA 1
ATOM 801 C C . TYR A 1 103 ? 6.388 -1.816 -6.690 1.00 98.12 103 TYR A C 1
ATOM 803 O O . TYR A 1 103 ? 5.769 -0.846 -7.114 1.00 98.12 103 TYR A O 1
ATOM 811 N N . ILE A 1 104 ? 5.905 -2.575 -5.710 1.00 98.50 104 ILE A N 1
ATOM 812 C CA . ILE A 1 104 ? 4.766 -2.195 -4.883 1.00 98.50 104 ILE A CA 1
ATOM 813 C C . ILE A 1 104 ? 4.891 -2.802 -3.481 1.00 98.50 104 ILE A C 1
ATOM 815 O O . ILE A 1 104 ? 5.058 -4.013 -3.290 1.00 98.50 104 ILE A O 1
ATOM 819 N N . ASP A 1 105 ? 4.763 -1.949 -2.472 1.00 98.56 105 ASP A N 1
ATOM 820 C CA . ASP A 1 105 ? 4.548 -2.349 -1.087 1.00 98.56 105 ASP A CA 1
ATOM 821 C C . ASP A 1 105 ? 3.660 -1.333 -0.376 1.00 98.56 105 ASP A C 1
ATOM 823 O O . ASP A 1 105 ? 3.835 -0.126 -0.527 1.00 98.56 105 ASP A O 1
ATOM 827 N N . VAL A 1 106 ? 2.708 -1.821 0.417 1.00 98.44 106 VAL A N 1
ATOM 828 C CA . VAL A 1 106 ? 1.736 -0.971 1.107 1.00 98.44 106 VAL A CA 1
ATOM 829 C C . VAL A 1 106 ? 1.388 -1.525 2.482 1.00 98.44 106 VAL A C 1
ATOM 831 O O . VAL A 1 106 ? 1.144 -2.722 2.677 1.00 98.44 106 VAL A O 1
ATOM 834 N N . GLY A 1 107 ? 1.315 -0.620 3.449 1.00 97.44 107 GLY A N 1
ATOM 835 C CA . GLY A 1 107 ? 0.838 -0.878 4.797 1.00 97.44 107 GLY A CA 1
ATOM 836 C C . GLY A 1 107 ? -0.077 0.233 5.298 1.00 97.44 107 GLY A C 1
ATOM 837 O O . GLY A 1 107 ? -0.165 1.308 4.711 1.00 97.44 107 GLY A O 1
ATOM 838 N N . LEU A 1 108 ? -0.750 -0.044 6.413 1.00 96.44 108 LEU A N 1
ATOM 839 C CA . LEU A 1 108 ? -1.499 0.942 7.186 1.00 96.44 108 LEU A CA 1
ATOM 840 C C . LEU A 1 108 ? -0.707 1.251 8.458 1.00 96.44 108 LEU A C 1
ATOM 842 O O . LEU A 1 108 ? -0.322 0.327 9.179 1.00 96.44 108 LEU A O 1
ATOM 846 N N . VAL A 1 109 ? -0.490 2.532 8.732 1.00 96.19 109 VAL A N 1
ATOM 847 C CA . VAL A 1 109 ? 0.159 3.031 9.949 1.00 96.19 109 VAL A CA 1
ATOM 848 C C . VAL A 1 109 ? -0.767 4.010 10.660 1.00 96.19 109 VAL A C 1
ATOM 850 O O . VAL A 1 109 ? -1.604 4.646 10.026 1.00 96.19 109 VAL A O 1
ATOM 853 N N . ASP A 1 110 ? -0.629 4.124 11.976 1.00 94.88 110 ASP A N 1
ATOM 854 C CA . ASP A 1 110 ? -1.275 5.171 12.769 1.00 94.88 110 ASP A CA 1
ATOM 855 C C . ASP A 1 110 ? -0.178 6.054 13.353 1.00 94.88 110 ASP A C 1
ATOM 857 O O . ASP A 1 110 ? 0.595 5.605 14.204 1.00 94.88 110 ASP A O 1
ATOM 861 N N . VAL A 1 111 ? -0.064 7.278 12.841 1.00 93.12 111 VAL A N 1
ATOM 862 C CA . VAL A 1 111 ? 0.945 8.229 13.305 1.00 93.12 111 VAL A CA 1
ATOM 863 C C . VAL A 1 111 ? 0.431 8.879 14.578 1.00 93.12 111 VAL A C 1
ATOM 865 O O . VAL A 1 111 ? -0.688 9.384 14.626 1.00 93.12 111 VAL A O 1
ATOM 868 N N . LYS A 1 112 ? 1.252 8.836 15.624 1.00 90.19 112 LYS A N 1
ATOM 869 C CA . LYS A 1 112 ? 0.949 9.433 16.922 1.00 90.19 112 LYS A CA 1
ATOM 870 C C . LYS A 1 112 ? 1.961 10.523 17.192 1.00 90.19 112 LYS A C 1
ATOM 872 O O . LYS A 1 112 ? 3.155 10.308 16.989 1.00 90.19 112 LYS A O 1
ATOM 877 N N . GLU A 1 113 ? 1.484 11.663 17.668 1.00 84.31 113 GLU A N 1
ATOM 878 C CA . GLU A 1 113 ? 2.371 12.665 18.241 1.00 84.31 113 GLU A CA 1
ATOM 879 C C . GLU A 1 113 ? 3.078 12.044 19.442 1.00 84.31 113 GLU A C 1
ATOM 881 O O . GLU A 1 113 ? 2.450 11.453 20.328 1.00 84.31 113 GLU A O 1
ATOM 886 N N . GLN A 1 114 ? 4.403 12.119 19.437 1.00 77.88 114 GLN A N 1
ATOM 887 C CA . GLN A 1 114 ? 5.184 11.716 20.585 1.00 77.88 114 GLN A CA 1
ATOM 888 C C . GLN A 1 114 ? 5.025 12.811 21.633 1.00 77.88 114 GLN A C 1
ATOM 890 O O . GLN A 1 114 ? 5.473 13.932 21.435 1.00 77.88 114 GLN A O 1
ATOM 895 N N . SER A 1 115 ? 4.327 12.504 22.722 1.00 73.00 115 SER A N 1
ATOM 896 C CA . SER A 1 115 ? 4.280 13.406 23.867 1.00 73.00 115 SER A CA 1
ATOM 897 C C . SER A 1 115 ? 5.670 13.428 24.499 1.00 73.00 115 SER A C 1
ATOM 899 O O . SER A 1 115 ? 6.152 12.373 24.926 1.00 73.00 115 SER A O 1
ATOM 901 N N . ASP A 1 116 ? 6.309 14.598 24.530 1.00 65.56 116 ASP A N 1
ATOM 902 C CA . ASP A 1 116 ? 7.542 14.807 25.287 1.00 65.56 116 ASP A CA 1
ATOM 903 C C . ASP A 1 116 ? 7.275 14.425 26.750 1.00 65.56 116 ASP A C 1
ATOM 905 O O . ASP A 1 116 ? 6.327 14.912 27.374 1.00 65.56 116 ASP A O 1
ATOM 909 N N . LYS A 1 117 ? 8.056 13.472 27.261 1.00 50.88 117 LYS A N 1
ATOM 910 C CA . LYS A 1 117 ? 8.104 13.149 28.689 1.00 50.88 117 LYS A C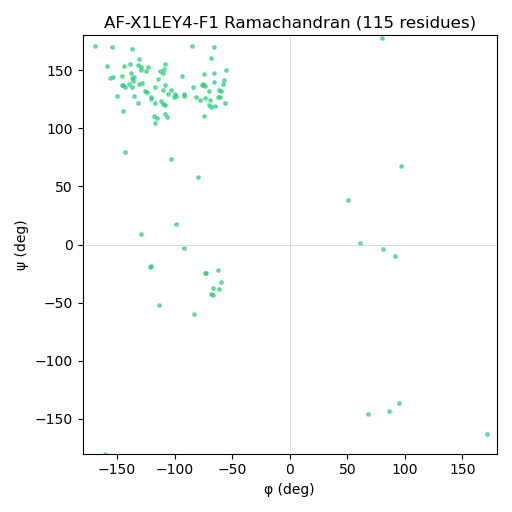A 1
ATOM 911 C C . LYS A 1 117 ? 9.171 13.985 29.364 1.00 50.88 117 LYS A C 1
ATOM 913 O O . LYS A 1 117 ? 10.257 14.113 28.757 1.00 50.88 117 LYS A O 1
#

Nearest PDB structures (foldseek):
  3w5n-assembly1_A  TM=5.643E-01  e=8.197E-04  Streptomyces avermitilis MA-4680 = NBRC 14893
  7knc-assembly1_A  TM=6.862E-01  e=7.201E-03  Xanthomonas citri pv. citri str. 306
  6qe7-assembly3_C  TM=5.506E-01  e=2.253E-02  Acetivibrio thermocellus
  6qe7-assembly1_A  TM=6.262E-01  e=1.031E-01  Acetivibrio thermocellus
  6qe7-assembly2_B  TM=5.072E-01  e=8.300E-02  Acetivibrio thermocellus

Mean predicted aligned error: 3.41 Å

Secondary structure (DSSP, 8-state):
----S-EE-TT-TT----EE--SSEEEEEEEEEES-S--SEEEEEEEEES-EEEEETTEEEEEE-S--SS-EEEEPPHHHHHH--SEEEEEEEEEE--SS--EEEEEEEEE------

Organism: NCBI:txid412755

Sequence (117 aa):
QKGRGGFGTEGTPSAVVRTEWKGSDIWLRRTFELKNKALSQPQLLIHHDEDAEVYINGRLIAKLEGYTSSYVQVRLDEKAQRALKVGSNCLAVHCRQTAGGQYIDVGLVDVKEQSDK

InterPro domains:
  IPR008979 Galactose-binding-like domain superfamily [SSF49785] (21-109)

Radius of gyration: 14.7 Å; Cα contacts (8 Å, |Δi|>4): 255; chains: 1; bounding box: 32×31×47 Å

Foldseek 3Di:
DDWDFQEWDPPFALGPHGHYDDDQKDKDKDKDAAQDLPFDWKWKFKFWAAWKWKDKQNHTFDTDGHGDNYTDTGTTDPVRSVSDDHTMMMIMMMGGHDDDTGIIGIDMDRDDDDDDD

Solvent-accessible surface area (backbone atoms only — not comparable to full-atom values): 6809 Å² total; per-residue (Å²): 141,86,74,54,79,18,33,13,41,92,87,24,79,79,59,68,65,62,22,83,51,88,64,54,63,46,78,50,74,48,77,49,76,30,94,61,83,89,64,80,42,46,22,36,43,35,32,32,34,34,32,33,43,34,27,35,67,87,40,80,58,48,80,47,76,52,64,53,79,47,78,43,77,45,78,52,52,74,73,40,55,66,47,60,52,69,39,80,37,40,44,35,36,39,41,46,47,90,77,86,58,38,36,42,33,77,47,81,45,65,52,68,87,81,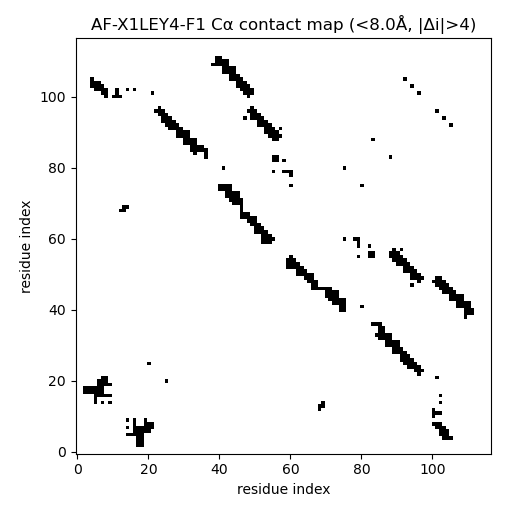74,87,126

pLDDT: mean 94.98, std 6.3, range [50.88, 98.81]